Protein AF-A0A371PVM8-F1 (afdb_monomer_lite)

Foldseek 3Di:
DDDDPDDDPDDPQFKAKEFEPPPQFQWKKKWAAFPVRDIDIDPIFGCPPGMGMDRGDGHDAQTKMKMWTAGPPPRDIDIDIDHHHPVARHNHYCHPVDDDDDPRDD

Secondary structure (DSSP, 8-state):
----S-S-SS---EEEEEEESSS-EEEEEEEEE-TTS-EEEPPPEE-TTSEEEEEEE---SSEEEEEEEEETTT--EEEEEEEEPTTS-SEEEE-TTS--------

Structure (mmCIF, N/CA/C/O backbone):
data_AF-A0A371PVM8-F1
#
_entry.id   AF-A0A371PVM8-F1
#
loop_
_atom_site.group_PDB
_atom_site.id
_atom_site.type_symbol
_atom_site.label_atom_id
_atom_site.label_alt_id
_atom_site.label_comp_id
_atom_site.label_asym_id
_atom_site.label_entity_id
_atom_site.label_seq_id
_atom_site.pdbx_PDB_ins_code
_atom_site.Cartn_x
_atom_site.Cartn_y
_atom_site.Cartn_z
_atom_site.occupancy
_atom_site.B_iso_or_equiv
_atom_site.auth_seq_id
_atom_site.auth_comp_id
_atom_site.auth_asym_id
_atom_site.auth_atom_id
_atom_site.pdbx_PDB_model_num
ATOM 1 N N . MET A 1 1 ? -35.360 -8.578 16.751 1.00 33.94 1 MET A N 1
ATOM 2 C CA . MET A 1 1 ? -34.358 -9.015 17.744 1.00 33.94 1 MET A CA 1
ATOM 3 C C . MET A 1 1 ? -33.065 -8.292 17.408 1.00 33.94 1 MET A C 1
ATOM 5 O O . MET A 1 1 ? -32.464 -8.583 16.385 1.00 33.94 1 MET A O 1
ATOM 9 N N . VAL A 1 2 ? -32.749 -7.239 18.163 1.00 38.38 2 VAL A N 1
ATOM 10 C CA . VAL A 1 2 ? -31.550 -6.413 17.962 1.00 38.38 2 VAL A CA 1
ATOM 11 C C . VAL A 1 2 ? -30.385 -7.172 18.582 1.00 38.38 2 VAL A C 1
ATOM 13 O O . VAL A 1 2 ? -30.349 -7.342 19.797 1.00 38.38 2 VAL A O 1
ATOM 16 N N . LEU A 1 3 ? -29.474 -7.676 17.753 1.00 40.81 3 LEU A N 1
ATOM 17 C CA . LEU A 1 3 ? -28.207 -8.223 18.224 1.00 40.81 3 LEU A CA 1
ATOM 18 C C . LEU A 1 3 ? -27.192 -7.076 18.269 1.00 40.81 3 LEU A C 1
ATOM 20 O O . LEU A 1 3 ? -26.937 -6.400 17.276 1.00 40.81 3 LEU A O 1
ATOM 24 N N . THR A 1 4 ? -26.703 -6.819 19.474 1.00 43.41 4 THR A N 1
ATOM 25 C CA . THR A 1 4 ? -25.815 -5.731 19.886 1.00 43.41 4 THR A CA 1
ATOM 26 C C . THR A 1 4 ? -24.420 -5.760 19.236 1.00 43.41 4 THR A C 1
ATOM 28 O O . THR A 1 4 ? -23.941 -6.821 18.832 1.00 43.41 4 THR A O 1
ATOM 31 N N . PRO A 1 5 ? -23.728 -4.603 19.178 1.00 52.72 5 PRO A N 1
ATOM 32 C CA . PRO A 1 5 ? -22.504 -4.392 18.413 1.00 52.72 5 PRO A CA 1
ATOM 33 C C . PRO A 1 5 ? -21.251 -4.648 19.264 1.00 52.72 5 PRO A C 1
ATOM 35 O O . PRO A 1 5 ? -20.676 -3.706 19.787 1.00 52.72 5 PRO A O 1
ATOM 38 N N . ALA A 1 6 ? -20.816 -5.895 19.441 1.00 45.41 6 ALA A N 1
ATOM 39 C CA . ALA A 1 6 ? -19.513 -6.188 20.063 1.00 45.41 6 ALA A CA 1
ATOM 40 C C . ALA A 1 6 ? -19.164 -7.681 19.967 1.00 45.41 6 ALA A C 1
ATOM 42 O O . ALA A 1 6 ? -18.990 -8.353 20.978 1.00 45.41 6 ALA A O 1
ATOM 43 N N . ALA A 1 7 ? -19.061 -8.223 18.756 1.00 38.00 7 ALA A N 1
ATOM 44 C CA . ALA A 1 7 ? -18.332 -9.471 18.557 1.00 38.00 7 ALA A CA 1
ATOM 45 C C . ALA A 1 7 ? -16.892 -9.113 18.156 1.00 38.00 7 ALA A C 1
ATOM 47 O O . ALA A 1 7 ? -16.633 -8.686 17.034 1.00 38.00 7 ALA A O 1
ATOM 48 N N . ASN A 1 8 ? -16.000 -9.216 19.141 1.00 38.62 8 ASN A N 1
ATOM 49 C CA . ASN A 1 8 ? -14.539 -9.264 19.074 1.00 38.62 8 ASN A CA 1
ATOM 50 C C . ASN A 1 8 ? -13.803 -8.114 18.358 1.00 38.62 8 ASN A C 1
ATOM 52 O O . ASN A 1 8 ? -13.565 -8.106 17.153 1.00 38.62 8 ASN A O 1
ATOM 56 N N . ALA A 1 9 ? -13.294 -7.194 19.180 1.00 41.78 9 ALA A N 1
ATOM 57 C CA . ALA A 1 9 ? -12.181 -6.296 18.867 1.00 41.78 9 ALA A CA 1
ATOM 58 C C . ALA A 1 9 ? -10.803 -7.011 18.857 1.00 41.78 9 ALA A C 1
ATOM 60 O O . ALA A 1 9 ? -9.769 -6.361 18.959 1.00 41.78 9 ALA A O 1
ATOM 61 N N . ALA A 1 10 ? -10.774 -8.340 18.734 1.00 40.03 10 ALA A N 1
ATOM 62 C CA . ALA A 1 10 ? -9.563 -9.153 18.679 1.00 40.03 10 ALA A CA 1
ATOM 63 C C . ALA A 1 10 ? -9.589 -9.971 17.377 1.00 40.03 10 ALA A C 1
ATOM 65 O O . ALA A 1 10 ? -10.574 -10.653 17.112 1.00 40.03 10 ALA A O 1
ATOM 66 N N . GLU A 1 11 ? -8.538 -9.836 16.563 1.00 43.44 11 GLU A N 1
ATOM 67 C CA . GLU A 1 11 ? -8.333 -10.482 15.250 1.00 43.44 11 GLU A CA 1
ATOM 68 C C . GLU A 1 11 ? -9.250 -10.061 14.097 1.00 43.44 11 GLU A C 1
ATOM 70 O O . GLU A 1 11 ? -9.678 -10.868 13.271 1.00 43.44 11 GLU A O 1
ATOM 75 N N . ARG A 1 12 ? -9.454 -8.756 13.911 1.00 52.50 12 ARG A N 1
ATOM 76 C CA . ARG A 1 12 ? -9.735 -8.300 12.546 1.00 52.50 12 ARG A CA 1
ATOM 77 C C . ARG A 1 12 ? -8.424 -8.324 11.760 1.00 52.50 12 ARG A C 1
ATOM 79 O O . ARG A 1 12 ? -7.711 -7.329 11.728 1.00 52.50 12 ARG A O 1
ATOM 86 N N . ASN A 1 13 ? -8.070 -9.483 11.211 1.00 52.88 13 ASN A N 1
ATOM 87 C CA . ASN A 1 13 ? -7.003 -9.617 10.221 1.00 52.88 13 ASN A CA 1
ATOM 88 C C . ASN A 1 13 ? -7.441 -8.826 8.980 1.00 52.88 13 ASN A C 1
ATOM 90 O O . ASN A 1 13 ? -8.175 -9.345 8.142 1.00 52.88 13 ASN A O 1
ATOM 94 N N . TYR A 1 14 ? -7.114 -7.531 8.924 1.00 61.44 14 TYR A N 1
ATOM 95 C CA . TYR A 1 14 ? -7.384 -6.743 7.734 1.00 61.44 14 TYR A CA 1
ATOM 96 C C . TYR A 1 14 ? -6.286 -7.037 6.721 1.00 61.44 14 TYR A C 1
ATOM 98 O O . TYR A 1 14 ? -5.092 -6.868 6.970 1.00 61.44 14 TYR A O 1
ATOM 106 N N . GLU A 1 15 ? -6.727 -7.472 5.556 1.00 69.12 15 GLU A N 1
ATOM 107 C CA . GLU A 1 15 ? -5.873 -7.617 4.398 1.00 69.12 15 GLU A CA 1
ATOM 108 C C . GLU A 1 15 ? -5.584 -6.236 3.814 1.00 69.12 15 GLU A C 1
ATOM 110 O O . GLU A 1 15 ? -6.501 -5.421 3.690 1.00 69.12 15 GLU A O 1
ATOM 115 N N . VAL A 1 16 ? -4.329 -5.976 3.453 1.00 77.56 16 VAL A N 1
ATOM 116 C CA . VAL A 1 16 ? -3.958 -4.864 2.577 1.00 77.56 16 VAL A CA 1
ATOM 117 C C . VAL A 1 16 ? -3.551 -5.448 1.238 1.00 77.56 16 VAL A C 1
ATOM 119 O O . VAL A 1 16 ? -2.493 -6.061 1.125 1.00 77.56 16 VAL A O 1
ATOM 122 N N . VAL A 1 17 ? -4.370 -5.227 0.217 1.00 79.25 17 VAL A N 1
ATOM 123 C CA . VAL A 1 17 ? -4.029 -5.568 -1.170 1.00 79.25 17 VAL A CA 1
ATOM 124 C C . VAL A 1 17 ? -3.840 -4.277 -1.933 1.00 79.25 17 VAL A C 1
ATOM 126 O O . VAL A 1 17 ? -4.742 -3.449 -1.933 1.00 79.25 17 VAL A O 1
ATOM 129 N N . VAL A 1 18 ? -2.695 -4.104 -2.582 1.00 80.38 18 VAL A N 1
ATOM 130 C CA . VAL A 1 18 ? -2.445 -2.999 -3.506 1.00 80.38 18 VAL A CA 1
ATOM 131 C C . VAL A 1 18 ? -2.232 -3.589 -4.885 1.00 80.38 18 VAL A C 1
ATOM 133 O O . VAL A 1 18 ? -1.263 -4.307 -5.097 1.00 80.38 18 VAL A O 1
ATOM 136 N N . CYS A 1 19 ? -3.133 -3.300 -5.817 1.00 79.88 19 CYS A N 1
ATOM 137 C CA . CYS A 1 19 ? -3.006 -3.751 -7.201 1.00 79.88 19 CYS A CA 1
ATOM 138 C C . CYS A 1 19 ? -2.740 -2.579 -8.127 1.00 79.88 19 CYS A C 1
ATOM 140 O O . CYS A 1 19 ? -3.571 -1.687 -8.158 1.00 79.88 19 CYS A O 1
ATOM 142 N N . ASP A 1 20 ? -1.670 -2.628 -8.907 1.00 81.12 20 ASP A N 1
ATOM 143 C CA . ASP A 1 20 ? -1.400 -1.785 -10.060 1.00 81.12 20 ASP A CA 1
ATOM 144 C C . ASP A 1 20 ? -1.738 -2.540 -11.353 1.00 81.12 20 ASP A C 1
ATOM 146 O O . ASP A 1 20 ? -1.036 -3.448 -11.791 1.00 81.12 20 ASP A O 1
ATOM 150 N N . ILE A 1 21 ? -2.858 -2.177 -11.966 1.00 72.38 21 ILE A N 1
ATOM 151 C CA . ILE A 1 21 ? -3.380 -2.888 -13.142 1.00 72.38 21 ILE A CA 1
ATOM 152 C C . ILE A 1 21 ? -2.540 -2.616 -14.394 1.00 72.38 21 ILE A C 1
ATOM 154 O O . ILE A 1 21 ? -2.466 -3.486 -15.277 1.00 72.38 21 ILE A O 1
ATOM 158 N N . ASP A 1 22 ? -1.927 -1.437 -14.449 1.00 78.56 22 ASP A N 1
ATOM 159 C CA . ASP A 1 22 ? -1.232 -0.917 -15.620 1.00 78.56 22 ASP A CA 1
ATOM 160 C C . ASP A 1 22 ? 0.264 -1.277 -15.604 1.00 78.56 22 ASP A C 1
ATOM 162 O O . ASP A 1 22 ? 0.897 -1.313 -16.656 1.00 78.56 22 ASP A O 1
ATOM 166 N N . GLY A 1 23 ? 0.799 -1.672 -14.443 1.00 77.38 23 GLY A N 1
ATOM 167 C CA . GLY A 1 23 ? 2.158 -2.202 -14.298 1.00 77.38 23 GLY A CA 1
ATOM 168 C C . GLY A 1 23 ? 3.244 -1.123 -14.283 1.00 77.38 23 GLY A C 1
ATOM 169 O O . GLY A 1 23 ? 4.390 -1.405 -14.626 1.00 77.38 23 GLY A O 1
ATOM 170 N N . TYR A 1 24 ? 2.886 0.106 -13.912 1.00 83.19 24 TYR A N 1
ATOM 171 C CA . TYR A 1 24 ? 3.805 1.230 -13.752 1.00 83.19 24 TYR A CA 1
ATOM 172 C C . TYR A 1 24 ? 4.588 1.197 -12.438 1.00 83.19 24 TYR A C 1
ATOM 174 O O . TYR A 1 24 ? 5.648 1.808 -12.339 1.00 83.19 24 TYR A O 1
ATOM 182 N N . TYR A 1 25 ? 4.093 0.497 -11.423 1.00 86.69 25 TYR A N 1
ATOM 183 C CA . TYR A 1 25 ? 4.623 0.525 -10.071 1.00 86.69 25 TYR A CA 1
ATOM 184 C C . TYR A 1 25 ? 5.284 -0.794 -9.690 1.00 86.69 25 TYR A C 1
ATOM 186 O O . TYR A 1 25 ? 4.767 -1.883 -9.924 1.00 86.69 25 TYR A O 1
ATOM 194 N N . SER A 1 26 ? 6.435 -0.689 -9.030 1.00 89.12 26 SER A N 1
ATOM 195 C CA . SER A 1 26 ? 7.216 -1.848 -8.579 1.00 89.12 26 SER A CA 1
ATOM 196 C C . SER A 1 26 ? 6.949 -2.210 -7.118 1.00 89.12 26 SER A C 1
ATOM 198 O O . SER A 1 26 ? 7.009 -3.379 -6.730 1.00 89.12 26 SER A O 1
ATOM 200 N N . THR A 1 27 ? 6.678 -1.197 -6.292 1.00 91.25 27 THR A N 1
ATOM 201 C CA . THR A 1 27 ? 6.562 -1.311 -4.834 1.00 91.25 27 THR A CA 1
ATOM 202 C C . THR A 1 27 ? 5.410 -0.456 -4.326 1.00 91.25 27 THR A C 1
ATOM 204 O O . THR A 1 27 ? 5.166 0.618 -4.871 1.00 91.25 27 THR A O 1
ATOM 207 N N . ALA A 1 28 ? 4.749 -0.881 -3.250 1.00 90.38 28 ALA A N 1
ATOM 208 C CA . ALA A 1 28 ? 3.789 -0.057 -2.525 1.00 90.38 28 ALA A CA 1
ATOM 209 C C . ALA A 1 28 ? 3.913 -0.203 -1.006 1.00 90.38 28 ALA A C 1
ATOM 211 O O . ALA A 1 28 ? 4.358 -1.230 -0.517 1.00 90.38 28 ALA A O 1
ATOM 212 N N . ASN A 1 29 ? 3.460 0.782 -0.241 1.00 90.44 29 ASN A N 1
ATOM 213 C CA . ASN A 1 29 ? 3.105 0.604 1.165 1.00 90.44 29 ASN A CA 1
ATOM 214 C C . ASN A 1 29 ? 1.858 1.424 1.488 1.00 90.44 29 ASN A C 1
ATOM 216 O O . ASN A 1 29 ? 1.535 2.386 0.793 1.00 90.44 29 ASN A O 1
ATOM 220 N N . VAL A 1 30 ? 1.147 1.028 2.536 1.00 87.88 30 VAL A N 1
ATOM 221 C CA . VAL A 1 30 ? -0.050 1.731 2.993 1.00 87.88 30 VAL A CA 1
ATOM 222 C C . VAL A 1 30 ? 0.199 2.247 4.400 1.00 87.88 30 VAL A C 1
ATOM 224 O O . VAL A 1 30 ? 0.682 1.505 5.251 1.00 87.88 30 VAL A O 1
ATOM 227 N N . GLY A 1 31 ? -0.103 3.519 4.628 1.00 89.06 31 GLY A N 1
ATOM 228 C CA . GLY A 1 31 ? -0.053 4.208 5.908 1.00 89.06 31 GLY A CA 1
ATOM 229 C C . GLY A 1 31 ? -1.449 4.522 6.426 1.00 89.06 31 GLY A C 1
ATOM 230 O O . GLY A 1 31 ? -2.362 4.812 5.658 1.00 89.06 31 GLY A O 1
ATOM 231 N N . GLY A 1 32 ? -1.641 4.485 7.737 1.00 87.56 32 GLY A N 1
ATOM 232 C CA . GLY A 1 32 ? -2.932 4.798 8.336 1.00 87.56 32 GLY A CA 1
ATOM 233 C C . GLY A 1 32 ? -2.922 4.676 9.850 1.00 87.56 32 GLY A C 1
ATOM 234 O O . GLY A 1 32 ? -1.963 4.203 10.455 1.00 87.56 32 GLY A O 1
ATOM 235 N N . TYR A 1 33 ? -4.011 5.107 10.480 1.00 86.62 33 TYR A N 1
ATOM 236 C CA . TYR A 1 33 ? -4.145 5.030 11.933 1.00 86.62 33 TYR A CA 1
ATOM 237 C C . TYR A 1 33 ? -4.612 3.649 12.381 1.00 86.62 33 TYR A C 1
ATOM 239 O O . TYR A 1 33 ? -5.580 3.124 11.838 1.00 86.62 33 TYR A O 1
ATOM 247 N N . ASN A 1 34 ? -3.971 3.086 13.405 1.00 83.31 34 ASN A N 1
ATOM 248 C CA . ASN A 1 34 ? -4.390 1.840 14.040 1.00 83.31 34 ASN A CA 1
ATOM 249 C C . ASN A 1 34 ? -5.409 2.070 15.185 1.00 83.31 34 ASN A C 1
ATOM 251 O O . ASN A 1 34 ? -5.904 3.181 15.397 1.00 83.31 34 ASN A O 1
ATOM 255 N N . GLN A 1 35 ? -5.769 1.003 15.912 1.00 80.31 35 GLN A N 1
ATOM 256 C CA . GLN A 1 35 ? -6.829 1.037 16.930 1.00 80.31 35 GLN A CA 1
ATOM 257 C C . GLN A 1 35 ? -6.471 1.941 18.111 1.00 80.31 35 GLN A C 1
ATOM 259 O O . GLN A 1 35 ? -7.350 2.537 18.729 1.00 80.31 35 GLN A O 1
ATOM 264 N N . ASN A 1 36 ? -5.170 2.116 18.335 1.00 85.19 36 ASN A N 1
ATOM 265 C CA . ASN A 1 36 ? -4.588 2.963 19.363 1.00 85.19 36 ASN A CA 1
ATOM 266 C C . ASN A 1 36 ? -4.372 4.407 18.871 1.00 85.19 36 ASN A C 1
ATOM 268 O O . ASN A 1 36 ? -3.653 5.163 19.515 1.00 85.19 36 ASN A O 1
ATOM 272 N N . ASN A 1 37 ? -4.950 4.795 17.723 1.00 86.00 37 ASN A N 1
ATOM 273 C CA . ASN A 1 37 ? -4.698 6.074 17.046 1.00 86.00 37 ASN A CA 1
ATOM 274 C C . ASN A 1 37 ? -3.202 6.331 16.758 1.00 86.00 37 ASN A C 1
ATOM 276 O O . ASN A 1 37 ? -2.771 7.480 16.682 1.00 86.00 37 ASN A O 1
ATOM 280 N N . GLN A 1 38 ? -2.406 5.280 16.559 1.00 89.06 38 GLN A N 1
ATOM 281 C CA . GLN A 1 38 ? -1.013 5.412 16.131 1.00 89.06 38 GLN A CA 1
ATOM 282 C C . GLN A 1 38 ? -0.943 5.339 14.612 1.00 89.06 38 GLN A C 1
ATOM 284 O O . GLN A 1 38 ? -1.586 4.480 14.009 1.00 89.06 38 GLN A O 1
ATOM 289 N N . TYR A 1 39 ? -0.163 6.224 13.998 1.00 88.88 39 TYR A N 1
ATOM 290 C CA . TYR A 1 39 ? 0.091 6.161 12.566 1.00 88.88 39 TYR A CA 1
ATOM 291 C C . TYR A 1 39 ? 1.111 5.054 12.281 1.00 88.88 39 TYR A C 1
ATOM 293 O O . TYR A 1 39 ? 2.217 5.072 12.821 1.00 88.88 39 TYR A O 1
ATOM 301 N N . VAL A 1 40 ? 0.715 4.065 11.483 1.00 87.88 40 VAL A N 1
ATOM 302 C CA . VAL A 1 40 ? 1.517 2.883 11.149 1.00 87.88 40 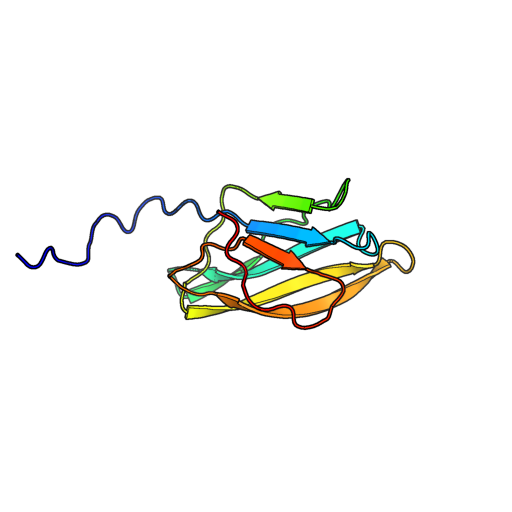VAL A CA 1
ATOM 303 C C . VAL A 1 40 ? 1.558 2.689 9.638 1.00 87.88 40 VAL A C 1
ATOM 305 O O . VAL A 1 40 ? 0.605 3.043 8.948 1.00 87.88 40 VAL A O 1
ATOM 308 N N . HIS A 1 41 ? 2.641 2.098 9.133 1.00 89.50 41 HIS A N 1
ATOM 309 C CA . HIS A 1 41 ? 2.797 1.740 7.723 1.00 89.50 41 HIS A CA 1
ATOM 310 C C . HIS A 1 41 ? 3.044 0.255 7.555 1.00 89.50 41 HIS A C 1
ATOM 312 O O . HIS A 1 41 ? 3.854 -0.314 8.290 1.00 89.50 41 HIS A O 1
ATOM 318 N N . THR A 1 42 ? 2.405 -0.349 6.553 1.00 87.75 42 THR A N 1
ATOM 319 C CA . THR A 1 42 ? 2.784 -1.689 6.110 1.00 87.75 42 THR A CA 1
ATOM 320 C C . THR A 1 42 ? 4.255 -1.691 5.690 1.00 87.75 42 THR A C 1
ATOM 322 O O . THR A 1 42 ? 4.773 -0.666 5.230 1.00 87.75 42 THR A O 1
ATOM 325 N N . PRO A 1 43 ? 4.931 -2.848 5.737 1.00 90.44 43 PRO A N 1
ATOM 326 C CA . PRO A 1 43 ? 6.154 -3.040 4.976 1.00 90.44 43 PRO A CA 1
ATOM 327 C C . PRO A 1 43 ? 5.941 -2.723 3.490 1.00 90.44 43 PRO A C 1
ATOM 329 O O . PRO A 1 43 ? 4.811 -2.707 2.988 1.00 90.44 43 PRO A O 1
ATOM 332 N N . ASN A 1 44 ? 7.049 -2.510 2.784 1.00 91.12 44 ASN A N 1
ATOM 333 C CA . ASN A 1 44 ? 7.035 -2.382 1.334 1.00 91.12 44 ASN A CA 1
ATOM 334 C C . ASN A 1 44 ? 6.585 -3.705 0.697 1.00 91.12 44 ASN A C 1
ATOM 336 O O . ASN A 1 44 ? 7.246 -4.734 0.823 1.00 91.12 44 ASN A O 1
ATOM 340 N N . LEU A 1 45 ? 5.455 -3.650 0.007 1.00 87.88 45 LEU A N 1
ATOM 341 C CA . LEU A 1 45 ? 4.859 -4.711 -0.786 1.00 87.88 45 LEU A CA 1
ATOM 342 C C . LEU A 1 45 ? 5.490 -4.681 -2.176 1.00 87.88 45 LEU A C 1
ATOM 344 O O . LEU A 1 45 ? 5.441 -3.651 -2.848 1.00 87.88 45 LEU A O 1
ATOM 348 N N . SER A 1 46 ? 6.049 -5.800 -2.633 1.00 89.38 46 SER A N 1
ATOM 349 C CA . SER A 1 46 ? 6.383 -5.943 -4.052 1.00 89.38 46 SER A CA 1
ATOM 350 C C . SER A 1 46 ? 5.092 -6.124 -4.841 1.00 89.38 46 SER A C 1
ATOM 352 O O . SER A 1 46 ? 4.265 -6.963 -4.484 1.00 89.38 46 SER A O 1
ATOM 354 N N . LEU A 1 47 ? 4.916 -5.343 -5.905 1.00 84.56 47 LEU A N 1
ATOM 355 C CA . LEU A 1 47 ? 3.722 -5.426 -6.745 1.00 84.56 47 LEU A CA 1
ATOM 356 C C . LEU A 1 47 ? 3.809 -6.537 -7.800 1.00 84.56 47 LEU A C 1
ATOM 358 O O . LEU A 1 47 ? 2.813 -6.802 -8.465 1.00 84.56 47 LEU A O 1
ATOM 362 N N . GLY A 1 48 ? 4.950 -7.232 -7.918 1.00 75.00 48 GLY A N 1
ATOM 363 C CA . GLY A 1 48 ? 5.121 -8.450 -8.718 1.00 75.00 48 GLY A CA 1
ATOM 364 C C . GLY A 1 48 ? 4.386 -8.430 -10.065 1.00 75.00 48 GLY A C 1
ATOM 365 O O . GLY A 1 48 ? 4.612 -7.561 -10.901 1.00 75.00 48 GLY A O 1
ATOM 366 N N . ALA A 1 49 ? 3.474 -9.390 -10.258 1.00 67.56 49 ALA A N 1
ATOM 367 C CA . ALA A 1 49 ? 2.647 -9.539 -11.459 1.00 67.56 49 ALA A CA 1
ATOM 368 C C . ALA A 1 49 ? 1.362 -8.683 -11.453 1.00 67.56 49 ALA A C 1
ATOM 370 O O . ALA A 1 49 ? 0.378 -9.110 -12.058 1.00 67.56 49 ALA A O 1
ATOM 371 N N . LYS A 1 50 ? 1.385 -7.514 -10.782 1.00 78.00 50 LYS A N 1
ATOM 372 C CA . LYS A 1 50 ? 0.363 -6.442 -10.661 1.00 78.00 50 LYS A CA 1
ATOM 373 C C . LYS A 1 50 ? -0.190 -6.207 -9.259 1.00 78.00 50 LYS A C 1
ATOM 375 O O . LYS A 1 50 ? -0.787 -5.162 -9.053 1.00 78.00 50 LYS A O 1
ATOM 380 N N . CYS A 1 51 ? -0.047 -7.114 -8.295 1.00 81.75 51 CYS A N 1
ATOM 381 C CA . CYS A 1 51 ? -0.556 -6.886 -6.939 1.00 81.75 51 CYS A CA 1
ATOM 382 C C . CYS A 1 51 ? 0.449 -7.282 -5.859 1.00 81.75 51 CYS A C 1
ATOM 384 O O . CYS A 1 51 ? 1.087 -8.329 -5.949 1.00 81.75 51 CYS A O 1
ATOM 386 N N . GLY A 1 52 ? 0.519 -6.466 -4.809 1.00 83.56 52 GLY A N 1
ATOM 387 C CA . GLY A 1 52 ? 1.167 -6.772 -3.540 1.00 83.56 52 GLY A CA 1
ATOM 388 C C . GLY A 1 52 ? 0.121 -6.968 -2.446 1.00 83.56 52 GLY A C 1
ATOM 389 O O . GLY A 1 52 ? -0.917 -6.308 -2.446 1.00 83.56 52 GLY A O 1
ATOM 390 N N . HIS A 1 53 ? 0.387 -7.882 -1.519 1.00 82.75 53 HIS A N 1
ATOM 391 C CA . HIS A 1 53 ? -0.569 -8.293 -0.496 1.00 82.75 53 HIS A CA 1
ATOM 392 C C . HIS A 1 53 ? 0.127 -8.422 0.867 1.00 82.75 53 HIS A C 1
ATOM 394 O O . HIS A 1 53 ? 1.190 -9.032 0.965 1.00 82.75 53 HIS A O 1
ATOM 400 N N . GLN A 1 54 ? -0.486 -7.849 1.906 1.00 81.81 54 GLN A N 1
ATOM 401 C CA . GLN A 1 54 ? -0.143 -8.053 3.309 1.00 81.81 54 GLN A CA 1
ATOM 402 C C . GLN A 1 54 ? -1.367 -8.552 4.103 1.00 81.81 54 GLN A C 1
ATOM 404 O O . GLN A 1 54 ? -2.281 -7.761 4.346 1.00 81.81 54 GLN A O 1
ATOM 409 N N . PRO A 1 55 ? -1.389 -9.824 4.542 1.00 73.25 55 PRO A N 1
ATOM 410 C CA . PRO A 1 55 ? -2.567 -10.437 5.169 1.00 73.25 55 PRO A CA 1
ATOM 411 C C . PRO A 1 55 ? -2.812 -9.996 6.615 1.00 73.25 55 PRO A C 1
ATOM 413 O O . PRO A 1 55 ? -3.935 -10.070 7.109 1.00 73.25 55 PRO A O 1
ATOM 416 N N . HIS A 1 56 ? -1.762 -9.552 7.308 1.00 74.69 56 HIS A N 1
ATOM 417 C CA . HIS A 1 56 ? -1.825 -9.192 8.722 1.00 74.69 56 HIS A CA 1
ATOM 418 C C . HIS A 1 56 ? -1.517 -7.719 8.904 1.00 74.69 56 HIS A C 1
ATOM 420 O O . HIS A 1 56 ? -0.415 -7.334 9.300 1.00 74.69 56 HIS A O 1
ATOM 426 N N . TRP A 1 57 ? -2.503 -6.885 8.600 1.00 77.94 57 TRP A N 1
ATOM 427 C CA . TRP A 1 57 ? -2.443 -5.474 8.922 1.00 77.94 57 TRP A CA 1
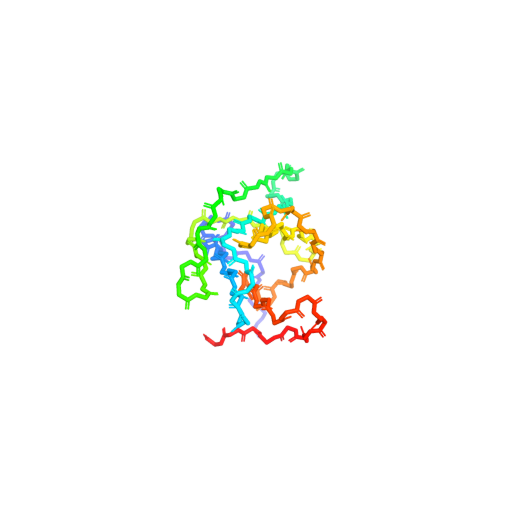ATOM 428 C C . TRP A 1 57 ? -3.758 -5.003 9.534 1.00 77.94 57 TRP A C 1
ATOM 430 O O . TRP A 1 57 ? -4.756 -5.713 9.524 1.00 77.94 57 TRP A O 1
ATOM 440 N N . TRP A 1 58 ? -3.769 -3.822 10.140 1.00 75.56 58 TRP A N 1
ATOM 441 C CA . TRP A 1 58 ? -4.997 -3.251 10.685 1.00 75.56 58 TRP A CA 1
ATOM 442 C C . TRP A 1 58 ? -4.948 -1.739 10.557 1.00 75.56 58 TRP A C 1
ATOM 444 O O . TRP A 1 58 ? -4.024 -1.092 11.055 1.00 75.56 58 TRP A O 1
ATOM 454 N N . PHE A 1 59 ? -5.982 -1.180 9.937 1.00 78.69 59 PHE A N 1
ATOM 455 C CA . PHE A 1 59 ? -6.243 0.251 9.919 1.00 78.69 59 PHE A CA 1
ATOM 456 C C . PHE A 1 59 ? -7.639 0.525 10.454 1.00 78.69 59 PHE A C 1
ATOM 458 O O . PHE A 1 59 ? -8.563 -0.279 10.313 1.00 78.69 59 PHE A O 1
ATOM 465 N N . LYS A 1 60 ? -7.785 1.689 11.073 1.00 77.88 60 LYS A N 1
ATOM 466 C CA . LYS A 1 60 ? -9.034 2.126 11.668 1.00 77.88 60 LYS A CA 1
ATOM 467 C C . LYS A 1 60 ? -10.029 2.380 10.546 1.00 77.88 60 LYS A C 1
ATOM 469 O O . LYS A 1 60 ? -9.720 3.176 9.662 1.00 77.88 60 LYS A O 1
ATOM 474 N N . PRO A 1 61 ? -11.211 1.747 10.571 1.00 74.50 61 PRO A N 1
ATOM 475 C CA . PRO A 1 61 ? -12.231 2.037 9.581 1.00 74.50 61 PRO A CA 1
ATOM 476 C C . PRO A 1 61 ? -12.724 3.482 9.715 1.00 74.50 61 PRO A C 1
ATOM 478 O O . PRO A 1 61 ? -12.588 4.113 10.768 1.00 74.50 61 PRO A O 1
ATOM 481 N N . ASN A 1 62 ? -13.333 3.979 8.644 1.00 76.31 62 ASN A N 1
ATOM 482 C CA . ASN A 1 62 ? -13.826 5.344 8.456 1.00 76.31 62 ASN A CA 1
ATOM 483 C C . ASN A 1 62 ? -12.722 6.390 8.678 1.00 76.31 62 ASN A C 1
ATOM 485 O O . ASN A 1 62 ? -12.906 7.399 9.364 1.00 76.31 62 ASN A O 1
ATOM 489 N N . ARG A 1 63 ? -11.523 6.092 8.166 1.00 79.44 63 ARG A N 1
ATOM 490 C CA . ARG A 1 63 ? -10.350 6.969 8.201 1.00 79.44 63 ARG A CA 1
ATOM 491 C C . ARG A 1 63 ? -9.620 6.924 6.877 1.00 79.44 63 ARG A C 1
ATOM 493 O O . ARG A 1 63 ? -9.581 5.893 6.216 1.00 79.44 63 ARG A O 1
ATOM 500 N N . THR A 1 64 ? -8.986 8.034 6.536 1.00 83.56 64 THR A N 1
ATOM 501 C CA . THR A 1 64 ? -8.105 8.100 5.378 1.00 83.56 64 THR A CA 1
ATOM 502 C C . THR A 1 64 ? -6.838 7.285 5.618 1.00 83.56 64 THR A C 1
ATOM 504 O O . THR A 1 64 ? -6.176 7.445 6.645 1.00 83.56 64 THR A O 1
ATOM 507 N N . VAL A 1 65 ? -6.503 6.435 4.655 1.00 84.38 65 VAL A N 1
ATOM 508 C CA . VAL A 1 65 ? -5.209 5.775 4.507 1.00 84.38 65 VAL A CA 1
ATOM 509 C C . VAL A 1 65 ? -4.409 6.460 3.401 1.00 84.38 65 VAL A C 1
ATOM 511 O O . VAL A 1 65 ? -4.966 6.950 2.414 1.00 84.38 65 VAL A O 1
ATOM 514 N N . GLU A 1 66 ? -3.098 6.501 3.578 1.00 89.06 66 GLU A N 1
ATOM 515 C CA . GLU A 1 66 ? -2.123 6.905 2.574 1.00 89.06 66 GLU A CA 1
ATOM 516 C C . GLU A 1 66 ? -1.644 5.657 1.832 1.00 89.06 66 GLU A C 1
ATOM 518 O O . GLU A 1 66 ? -1.332 4.648 2.451 1.00 89.06 66 GLU A O 1
ATOM 523 N N . ILE A 1 67 ? -1.579 5.699 0.510 1.00 87.12 67 ILE A N 1
ATOM 524 C CA . ILE A 1 67 ? -1.040 4.627 -0.317 1.00 87.12 67 ILE A CA 1
ATOM 525 C C . ILE A 1 67 ? 0.147 5.214 -1.066 1.00 87.12 67 ILE A C 1
ATOM 527 O O . ILE A 1 67 ? -0.012 6.071 -1.936 1.00 87.12 67 ILE A O 1
ATOM 531 N N . ASN A 1 68 ? 1.336 4.761 -0.701 1.00 90.06 68 ASN A N 1
ATOM 532 C CA . ASN A 1 68 ? 2.588 5.157 -1.319 1.00 90.06 68 ASN A CA 1
ATOM 533 C C . ASN A 1 68 ? 2.966 4.103 -2.348 1.00 90.06 68 ASN A C 1
ATOM 535 O O . ASN A 1 68 ? 3.001 2.918 -2.027 1.00 90.06 68 ASN A O 1
ATOM 539 N N . VAL A 1 69 ? 3.272 4.522 -3.568 1.00 89.12 69 VAL A N 1
ATOM 540 C CA . VAL A 1 69 ? 3.700 3.636 -4.653 1.00 89.12 69 VAL A CA 1
ATOM 541 C C . VAL A 1 69 ? 4.995 4.142 -5.255 1.00 89.12 69 VAL A C 1
ATOM 543 O O . VAL A 1 69 ? 5.201 5.348 -5.362 1.00 89.12 69 VAL A O 1
ATOM 546 N N . LYS A 1 70 ? 5.875 3.219 -5.630 1.00 91.25 70 LYS A N 1
ATOM 547 C CA . LYS A 1 70 ? 7.163 3.519 -6.245 1.00 91.25 70 LYS A CA 1
ATOM 548 C C . LYS A 1 70 ? 7.106 3.206 -7.731 1.00 91.25 70 LYS A C 1
ATOM 550 O O . LYS A 1 70 ? 6.886 2.046 -8.098 1.00 91.25 70 LYS A O 1
ATOM 555 N N . ASP A 1 71 ? 7.318 4.223 -8.557 1.00 89.19 71 ASP A N 1
ATOM 556 C CA . ASP A 1 71 ? 7.433 4.096 -10.007 1.00 89.19 71 ASP A CA 1
ATOM 557 C C . ASP A 1 71 ? 8.516 3.062 -10.349 1.00 89.19 71 ASP A C 1
ATOM 559 O O . ASP A 1 71 ? 9.608 3.055 -9.772 1.00 89.19 71 ASP A O 1
ATOM 563 N N . GLY A 1 72 ? 8.179 2.111 -11.215 1.00 85.88 72 GLY A N 1
ATOM 564 C CA . GLY A 1 72 ? 9.067 1.023 -11.611 1.00 85.88 72 GLY A CA 1
ATOM 565 C C . GLY A 1 72 ? 10.180 1.455 -12.566 1.00 85.88 72 GLY A C 1
ATOM 566 O O . GLY A 1 72 ? 11.178 0.746 -12.671 1.00 85.88 72 GLY A O 1
ATOM 567 N N . VAL A 1 73 ? 10.029 2.601 -13.233 1.00 86.31 73 VAL A N 1
ATOM 568 C CA . VAL A 1 73 ? 10.968 3.143 -14.219 1.00 86.31 73 VAL A CA 1
ATOM 569 C C . VAL A 1 73 ? 11.837 4.233 -13.598 1.00 86.31 73 VAL A C 1
ATOM 571 O O . VAL A 1 73 ? 13.061 4.142 -13.660 1.00 86.31 73 VAL A O 1
ATOM 574 N N . THR A 1 74 ? 11.227 5.255 -12.993 1.00 90.81 74 THR A N 1
ATOM 575 C CA . THR A 1 74 ? 11.964 6.397 -12.423 1.00 90.81 74 THR A CA 1
ATOM 576 C C . THR A 1 74 ? 12.440 6.131 -11.000 1.00 90.81 74 THR A C 1
ATOM 578 O O . THR A 1 74 ? 13.432 6.704 -10.554 1.00 90.81 74 THR A O 1
ATOM 581 N N . GLY A 1 75 ? 11.764 5.233 -10.279 1.00 89.56 75 GLY A N 1
ATOM 582 C CA . GLY A 1 75 ? 12.026 4.976 -8.867 1.00 89.56 75 GLY A CA 1
ATOM 583 C C . GLY A 1 75 ? 11.442 6.025 -7.918 1.00 89.56 75 GLY A C 1
ATOM 584 O O . GLY A 1 75 ? 11.675 5.921 -6.710 1.00 89.56 75 GLY A O 1
ATOM 585 N N . ASP A 1 76 ? 10.685 6.995 -8.433 1.00 91.50 76 ASP A N 1
ATOM 586 C CA . ASP A 1 76 ? 10.047 8.037 -7.633 1.00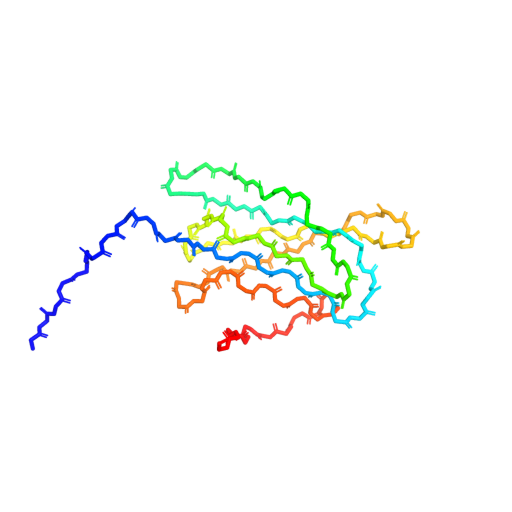 91.50 76 ASP A CA 1
ATOM 587 C C . ASP A 1 76 ? 8.856 7.500 -6.844 1.00 91.50 76 ASP A C 1
ATOM 589 O O . ASP A 1 76 ? 8.179 6.554 -7.248 1.00 91.50 76 ASP A O 1
ATOM 593 N N . TRP A 1 77 ? 8.573 8.136 -5.710 1.00 89.75 77 TRP A N 1
ATOM 594 C CA . TRP A 1 77 ? 7.407 7.813 -4.899 1.00 89.75 77 TRP A CA 1
ATOM 595 C C . TRP A 1 77 ? 6.243 8.747 -5.216 1.00 89.75 77 TRP A C 1
ATOM 597 O O . TRP A 1 77 ? 6.357 9.967 -5.086 1.00 89.75 77 TRP A O 1
ATOM 607 N N . ALA A 1 78 ? 5.097 8.163 -5.547 1.00 87.38 78 ALA A N 1
ATOM 608 C CA . ALA A 1 78 ? 3.819 8.853 -5.622 1.00 87.38 78 ALA A CA 1
ATOM 609 C C . ALA A 1 78 ? 2.960 8.505 -4.401 1.00 87.38 78 ALA A C 1
ATOM 611 O O . ALA A 1 78 ? 3.013 7.392 -3.871 1.00 87.38 78 ALA A O 1
ATOM 612 N N . ARG A 1 79 ? 2.167 9.479 -3.948 1.00 88.06 79 ARG A N 1
ATOM 613 C CA . ARG A 1 79 ? 1.308 9.352 -2.767 1.00 88.06 79 ARG A CA 1
ATOM 614 C C . ARG A 1 79 ? -0.147 9.524 -3.149 1.00 88.06 79 ARG A C 1
ATOM 616 O O . ARG A 1 79 ? -0.507 10.455 -3.867 1.00 88.06 79 ARG A O 1
ATOM 623 N N . HIS A 1 80 ? -0.980 8.652 -2.610 1.00 83.38 80 HIS A N 1
ATOM 624 C CA . HIS A 1 80 ? -2.419 8.645 -2.808 1.00 83.38 80 HIS A CA 1
ATOM 625 C C . HIS A 1 80 ? -3.131 8.585 -1.468 1.00 83.38 80 HIS A C 1
ATOM 627 O O . HIS A 1 80 ? -2.615 8.019 -0.516 1.00 83.38 80 HIS A O 1
ATOM 633 N N . PHE A 1 81 ? -4.347 9.117 -1.403 1.00 82.69 81 PHE A N 1
ATOM 634 C CA . PHE A 1 81 ? -5.167 9.072 -0.195 1.00 82.69 81 PHE A CA 1
ATOM 635 C C . PHE A 1 81 ? -6.515 8.434 -0.506 1.00 82.69 81 PHE A C 1
ATOM 637 O O . PHE A 1 81 ? -7.108 8.717 -1.554 1.00 82.69 81 PHE A O 1
ATOM 644 N N . ARG A 1 82 ? -6.993 7.557 0.379 1.00 77.00 82 ARG A N 1
ATOM 645 C CA . ARG A 1 82 ? -8.283 6.862 0.244 1.00 77.00 82 ARG A CA 1
ATOM 646 C C . ARG A 1 82 ? -8.972 6.749 1.591 1.00 77.00 82 ARG A C 1
ATOM 648 O O . ARG A 1 82 ? -8.311 6.470 2.580 1.00 77.00 82 ARG A O 1
ATOM 655 N N . GLU A 1 83 ? -10.281 6.957 1.638 1.00 75.50 83 GLU A N 1
ATOM 656 C CA . GLU A 1 83 ? -11.056 6.714 2.853 1.00 75.50 83 GLU A CA 1
ATOM 657 C C . GLU A 1 83 ? -11.342 5.219 2.992 1.00 75.50 83 GLU A C 1
ATOM 659 O O . GLU A 1 83 ? -11.890 4.593 2.091 1.00 75.50 83 GLU A O 1
ATOM 664 N N . LEU A 1 84 ? -10.954 4.631 4.121 1.00 70.88 84 LEU A N 1
ATOM 665 C CA . LEU A 1 84 ? -11.257 3.244 4.423 1.00 70.88 84 LEU A CA 1
ATOM 666 C C . LEU A 1 84 ? -12.688 3.140 4.945 1.00 70.88 84 LEU A C 1
ATOM 668 O O . LEU A 1 84 ? -12.973 3.648 6.022 1.00 70.88 84 LEU A O 1
ATOM 672 N N . SER A 1 85 ? -13.572 2.433 4.251 1.00 67.19 85 SER A N 1
ATOM 673 C CA . SER A 1 85 ? -14.918 2.152 4.763 1.00 67.19 85 SER A CA 1
ATOM 674 C C . SER A 1 85 ? -14.919 0.952 5.714 1.00 67.19 85 SER A C 1
ATOM 676 O O . SER A 1 85 ? -14.291 -0.069 5.443 1.00 67.19 85 SER A O 1
ATOM 678 N N . ALA A 1 86 ? -15.692 1.016 6.804 1.00 63.00 86 ALA A N 1
ATOM 679 C CA . ALA A 1 86 ? -15.937 -0.142 7.674 1.00 63.00 86 ALA A CA 1
ATOM 680 C C . ALA A 1 86 ? -16.546 -1.351 6.937 1.00 63.00 86 ALA A C 1
ATOM 682 O O . ALA A 1 86 ? -16.390 -2.482 7.398 1.00 63.00 86 ALA A O 1
ATOM 683 N N . ALA A 1 87 ? -17.232 -1.110 5.814 1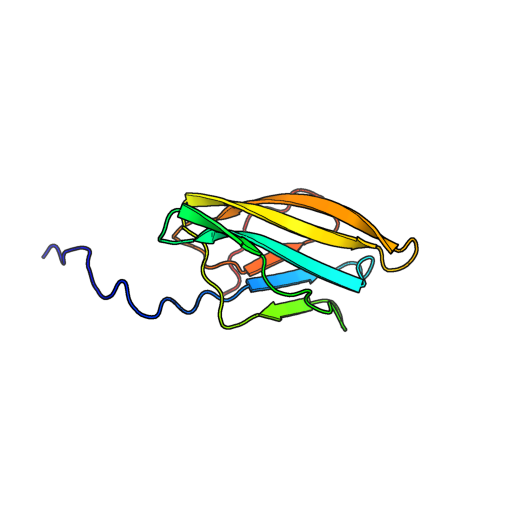.00 59.28 87 ALA A N 1
ATOM 684 C CA . ALA A 1 87 ? -17.824 -2.149 4.977 1.00 59.28 87 ALA A CA 1
ATOM 685 C C . ALA A 1 87 ? -16.792 -2.876 4.098 1.00 59.28 87 ALA A C 1
ATOM 687 O O . ALA A 1 87 ? -17.095 -3.944 3.572 1.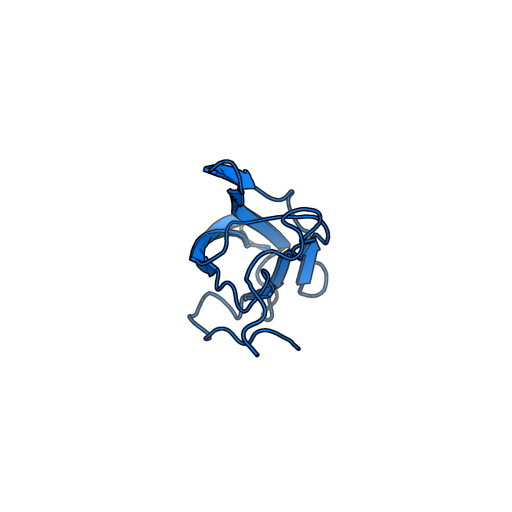00 59.28 87 ALA A O 1
ATOM 688 N N . CYS A 1 88 ? -15.589 -2.312 3.937 1.00 55.25 88 CYS A N 1
ATOM 689 C CA . CYS A 1 88 ? -14.587 -2.796 2.996 1.00 55.25 88 CYS A CA 1
ATOM 690 C C . CYS A 1 88 ? -13.204 -2.824 3.660 1.00 55.25 88 CYS A C 1
ATOM 692 O O . CYS A 1 88 ? -12.496 -1.814 3.642 1.00 55.25 88 CYS A O 1
ATOM 694 N N . PRO A 1 89 ? -12.807 -3.963 4.271 1.00 54.97 89 PRO A N 1
ATOM 695 C CA . PRO A 1 89 ? -11.421 -4.166 4.693 1.00 54.97 89 PRO A CA 1
ATOM 696 C C . PRO A 1 89 ? -10.476 -3.908 3.503 1.00 54.97 89 PRO A C 1
ATOM 698 O O . PRO A 1 89 ? -10.875 -4.126 2.363 1.00 54.97 89 PRO A O 1
ATOM 701 N N . VAL A 1 90 ? -9.270 -3.384 3.754 1.00 55.03 90 VAL A N 1
ATOM 702 C CA . VAL A 1 90 ? -8.417 -2.631 2.802 1.00 55.03 90 VAL A CA 1
ATOM 703 C C . VAL A 1 90 ? -7.999 -3.438 1.551 1.00 55.03 90 VAL A C 1
ATOM 705 O O . VAL A 1 90 ? -6.844 -3.800 1.361 1.00 55.03 90 VAL A O 1
ATOM 708 N N . LYS A 1 91 ? -8.904 -3.664 0.602 1.00 55.25 91 LYS A N 1
ATOM 709 C CA . LYS A 1 91 ? -8.564 -4.125 -0.750 1.00 55.25 91 LYS A CA 1
ATOM 710 C C . LYS A 1 91 ? -8.396 -2.890 -1.641 1.00 55.25 91 LYS A C 1
ATOM 712 O O . LYS A 1 91 ? -9.336 -2.450 -2.297 1.00 55.25 91 LYS A O 1
ATOM 717 N N . ALA A 1 92 ? -7.215 -2.276 -1.630 1.00 52.94 92 ALA A N 1
ATOM 718 C CA . ALA A 1 92 ? -6.915 -1.101 -2.442 1.00 52.94 92 ALA A CA 1
ATOM 719 C C . ALA A 1 92 ? -6.573 -1.500 -3.890 1.00 52.94 92 ALA A C 1
ATOM 721 O O . ALA A 1 92 ? -5.456 -1.883 -4.235 1.00 52.94 92 ALA A O 1
ATOM 722 N N . ARG A 1 93 ? -7.540 -1.365 -4.798 1.00 47.84 93 ARG A N 1
ATOM 723 C CA . ARG A 1 93 ? -7.276 -1.503 -6.234 1.00 47.84 93 ARG A CA 1
ATOM 724 C C . ARG A 1 93 ? -6.813 -0.159 -6.801 1.00 47.84 93 ARG A C 1
ATOM 726 O O . ARG A 1 93 ? -7.624 0.745 -6.984 1.00 47.84 93 ARG A O 1
ATOM 733 N N . LEU A 1 94 ? -5.526 -0.019 -7.104 1.00 48.91 94 LEU A N 1
ATOM 734 C CA . LEU A 1 94 ? -4.997 1.132 -7.833 1.00 48.91 94 LEU A CA 1
ATOM 735 C C . LEU A 1 94 ? -5.114 0.864 -9.341 1.00 48.91 94 LEU A C 1
ATOM 737 O O . LEU A 1 94 ? -4.282 0.223 -9.976 1.00 48.91 94 LEU A O 1
ATOM 741 N N . ARG A 1 95 ? -6.196 1.350 -9.944 1.00 40.62 95 ARG A N 1
ATOM 742 C CA . ARG A 1 95 ? -6.255 1.509 -11.404 1.00 40.62 95 ARG A CA 1
ATOM 743 C C . ARG A 1 95 ? -5.605 2.852 -11.718 1.00 40.62 95 ARG A C 1
ATOM 745 O O . ARG A 1 95 ? -6.005 3.830 -11.087 1.00 40.62 95 ARG A O 1
ATOM 752 N N . GLY A 1 96 ? -4.572 2.865 -12.564 1.00 40.72 96 GLY A N 1
ATOM 753 C CA . GLY A 1 96 ? -3.539 3.901 -12.672 1.00 40.72 96 GLY A CA 1
ATOM 754 C C . GLY A 1 96 ? -3.966 5.288 -12.206 1.00 40.72 96 GLY A C 1
ATOM 755 O O . GLY A 1 96 ? -4.697 5.956 -12.924 1.00 40.72 96 GLY A O 1
ATOM 756 N N . LEU A 1 97 ? -3.543 5.669 -10.988 1.00 47.72 97 LEU A N 1
ATOM 757 C CA . LEU A 1 97 ? -3.748 6.933 -10.241 1.00 47.72 97 LEU A CA 1
ATOM 758 C C . LEU A 1 97 ? -5.148 7.597 -10.231 1.00 47.72 97 LEU A C 1
ATOM 760 O O . LEU A 1 97 ? -5.383 8.490 -9.413 1.00 47.72 97 LEU A O 1
ATOM 764 N N . ALA A 1 98 ? -6.092 7.184 -11.067 1.00 34.53 98 ALA A N 1
ATOM 765 C CA . ALA A 1 98 ? -7.329 7.877 -11.371 1.00 34.53 98 ALA A CA 1
ATOM 766 C C . ALA A 1 98 ? -8.497 7.143 -10.711 1.00 34.53 98 ALA A C 1
ATOM 768 O O . ALA A 1 98 ? -8.988 6.135 -11.211 1.00 34.53 98 ALA A O 1
ATOM 769 N N . THR A 1 99 ? -8.879 7.649 -9.534 1.00 35.78 99 THR A N 1
ATOM 770 C CA . THR A 1 99 ? -10.275 7.852 -9.084 1.00 35.78 99 THR A CA 1
ATOM 771 C C . THR A 1 99 ? -11.337 6.783 -9.403 1.00 35.78 99 THR A C 1
ATOM 773 O O . THR A 1 99 ? -12.516 7.115 -9.499 1.00 35.78 99 THR A O 1
ATOM 776 N N . SER A 1 100 ? -10.990 5.501 -9.535 1.00 38.88 100 SER A N 1
ATOM 777 C CA . SER A 1 100 ? -12.005 4.453 -9.668 1.00 38.88 100 SER A CA 1
ATOM 778 C C . SER A 1 100 ? -12.670 4.204 -8.310 1.00 38.88 100 SER A C 1
ATOM 780 O O . SER A 1 100 ? -11.947 3.997 -7.331 1.00 38.88 100 SER A O 1
ATOM 782 N N . PRO A 1 101 ? -14.012 4.245 -8.234 1.00 40.75 101 PRO A N 1
ATOM 783 C CA . PRO A 1 101 ? -14.743 4.063 -6.989 1.00 40.75 101 PRO A CA 1
ATOM 784 C C . PRO A 1 101 ? -14.558 2.651 -6.433 1.00 40.75 101 PRO A C 1
ATOM 786 O O . PRO A 1 101 ? -14.408 1.679 -7.180 1.00 40.75 101 PRO A O 1
ATOM 789 N N . ASP A 1 102 ? -14.579 2.581 -5.104 1.00 47.19 102 ASP A N 1
ATOM 790 C CA . ASP A 1 102 ? -14.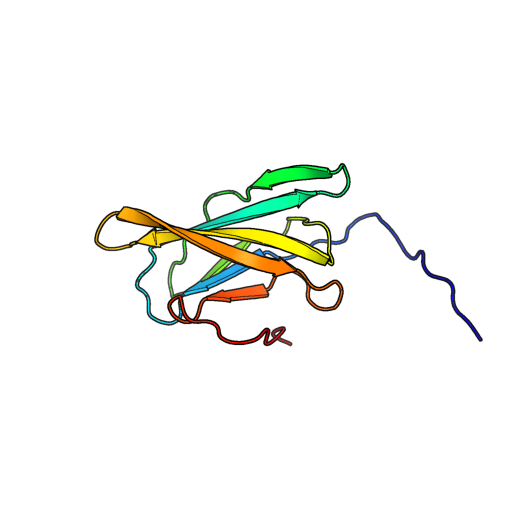459 1.396 -4.265 1.00 47.19 102 ASP A CA 1
ATOM 791 C C . ASP A 1 102 ? -15.293 0.223 -4.786 1.00 47.19 102 ASP A C 1
ATOM 793 O O . ASP A 1 102 ? -16.476 0.075 -4.488 1.00 47.19 102 ASP A O 1
ATOM 797 N N . THR A 1 103 ? -14.663 -0.658 -5.561 1.00 47.72 103 THR A N 1
ATOM 798 C CA . THR A 1 103 ? -15.194 -2.007 -5.728 1.00 47.72 103 THR A CA 1
ATOM 799 C C . THR A 1 103 ? -14.521 -2.848 -4.668 1.00 47.72 103 THR A C 1
ATOM 801 O O . THR A 1 103 ? -13.385 -3.292 -4.841 1.00 47.72 103 THR A O 1
ATOM 804 N N . CYS A 1 104 ? -15.209 -3.025 -3.548 1.00 47.44 104 CYS A N 1
ATOM 805 C CA . CYS A 1 104 ? -14.820 -3.996 -2.541 1.00 47.44 104 CYS A CA 1
ATOM 806 C C . CYS A 1 104 ? -14.818 -5.341 -3.259 1.00 47.44 104 CYS A C 1
ATOM 808 O O . CYS A 1 104 ? -15.871 -5.806 -3.695 1.00 47.44 104 CYS A O 1
ATOM 810 N N . MET A 1 105 ? -13.627 -5.881 -3.538 1.00 41.16 105 MET A N 1
ATOM 811 C CA . MET A 1 105 ? -13.562 -7.142 -4.263 1.00 41.16 105 MET A CA 1
ATOM 812 C C . MET A 1 105 ? -14.284 -8.191 -3.411 1.00 41.16 105 MET A C 1
ATOM 814 O O . MET A 1 105 ? -13.999 -8.242 -2.205 1.00 41.16 105 MET A O 1
ATOM 818 N N . PRO A 1 106 ? -15.203 -8.978 -4.001 1.00 40.22 106 PRO A N 1
ATOM 819 C CA . PRO A 1 106 ? -15.830 -10.090 -3.301 1.00 40.22 106 PRO A CA 1
ATOM 820 C C . PRO A 1 106 ? -14.787 -11.056 -2.718 1.00 40.22 106 PRO A C 1
ATOM 822 O O . PRO A 1 106 ? -13.608 -11.037 -3.157 1.00 40.22 106 PRO A O 1
#

Radius of gyration: 14.56 Å; chains: 1; bounding box: 46×20×36 Å

Organism: Streptomyces inhibens (NCBI:txid2293571)

Sequence (106 aa):
MVLTPAANAAERNYEVVVCDIDGYYSTANVGGYNQNNQYVHTPNLSLGAKCGHQPHWWFKPNRTVEINVKDGVTGDWARHFRELSAACPVKARLRGLATSPDTCMP

pLDDT: mean 71.0, std 18.68, range [33.94, 91.5]